Protein AF-A0A973SMJ4-F1 (afdb_monomer_lite)

Radius of gyration: 12.32 Å; chains: 1; bounding box: 28×26×37 Å

Foldseek 3Di:
DPDDPVVVVLVVLVLLLLVVQLVQCVPPNLVSDDLVVSCVVSVHDSVSSCVQPVDSVSSSVVSVVSVVVVD

pLDDT: mean 90.92, std 7.56, range [57.28, 98.25]

Sequence (71 aa):
MTTDGRKLRGQRSREAILDRAVALASVDGLEGLSLSRLASAAGVSKSGFFAHWTDKEHLQLDTVDWASRQW

Secondary structure (DSSP, 8-state):
----HHHHHHHHHHHHHHHHHHHHHHHH-GGG--HHHHHHHTT--HHHHHTT-SSHHHHHHHHHHHHHTT-

Structure (mmCIF, N/CA/C/O backbone):
data_AF-A0A973SMJ4-F1
#
_entry.id   AF-A0A973SMJ4-F1
#
loop_
_atom_site.group_PDB
_atom_site.id
_atom_site.type_symbol
_atom_site.label_atom_id
_atom_site.label_alt_id
_atom_site.label_comp_id
_atom_site.label_asym_id
_atom_site.label_entity_id
_atom_site.label_seq_id
_atom_site.pdbx_PDB_ins_code
_atom_site.Cartn_x
_atom_site.Cartn_y
_atom_site.Cartn_z
_atom_site.occupancy
_atom_site.B_iso_or_equiv
_atom_site.auth_seq_id
_atom_site.auth_comp_id
_atom_site.auth_asym_id
_atom_site.auth_atom_id
_atom_site.pdbx_PDB_model_num
ATOM 1 N N . MET A 1 1 ? 1.456 16.264 -27.823 1.00 57.28 1 MET A N 1
ATOM 2 C CA . MET A 1 1 ? 2.263 15.716 -26.709 1.00 57.28 1 MET A CA 1
ATOM 3 C C . MET A 1 1 ? 2.008 14.222 -26.633 1.00 57.28 1 MET A C 1
ATOM 5 O O . MET A 1 1 ? 0.889 13.827 -26.346 1.00 57.28 1 MET A O 1
ATOM 9 N N . THR A 1 2 ? 2.990 13.391 -26.974 1.00 68.44 2 THR A N 1
ATOM 10 C CA . THR A 1 2 ? 2.890 11.932 -26.847 1.00 68.44 2 THR A CA 1
ATOM 11 C C . THR A 1 2 ? 3.008 11.559 -25.370 1.00 68.44 2 THR A C 1
ATOM 13 O O . THR A 1 2 ? 4.059 11.743 -24.762 1.00 68.44 2 THR A O 1
ATOM 16 N N . THR A 1 3 ? 1.918 11.093 -24.758 1.00 68.38 3 THR A N 1
ATOM 17 C CA . THR A 1 3 ? 1.937 10.564 -23.387 1.00 68.38 3 THR A CA 1
ATOM 18 C C . THR A 1 3 ? 2.961 9.437 -23.309 1.00 68.38 3 THR A C 1
ATOM 20 O O . THR A 1 3 ? 2.865 8.456 -24.045 1.00 68.38 3 THR A O 1
ATOM 23 N N . ASP A 1 4 ? 3.962 9.584 -22.440 1.00 84.69 4 ASP A N 1
ATOM 24 C CA . ASP A 1 4 ? 4.993 8.569 -22.242 1.00 84.69 4 ASP A CA 1
ATOM 25 C C . ASP A 1 4 ? 4.342 7.262 -21.768 1.00 84.69 4 ASP A C 1
ATOM 27 O O . ASP A 1 4 ? 3.857 7.155 -20.638 1.00 84.69 4 ASP A O 1
ATOM 31 N N . GLY A 1 5 ? 4.338 6.250 -22.639 1.00 84.19 5 GLY A N 1
ATOM 32 C CA . GLY A 1 5 ? 3.758 4.943 -22.346 1.00 84.19 5 GLY A CA 1
ATOM 33 C C . GLY A 1 5 ? 4.387 4.261 -21.127 1.00 84.19 5 GLY A C 1
ATOM 34 O O . GLY A 1 5 ? 3.727 3.435 -20.499 1.00 84.19 5 GLY A O 1
ATOM 35 N N . ARG A 1 6 ? 5.625 4.613 -20.737 1.00 84.12 6 ARG A N 1
ATOM 36 C CA . ARG A 1 6 ? 6.212 4.138 -19.472 1.00 84.12 6 ARG A CA 1
ATOM 37 C C . ARG A 1 6 ? 5.519 4.752 -18.263 1.00 84.12 6 ARG A C 1
ATOM 39 O O . ARG A 1 6 ? 5.200 4.010 -17.339 1.00 84.12 6 ARG A O 1
ATOM 46 N N . LYS A 1 7 ? 5.245 6.061 -18.280 1.00 86.69 7 LYS A N 1
ATOM 47 C CA . LYS A 1 7 ? 4.536 6.743 -17.184 1.00 86.69 7 LYS A CA 1
ATOM 48 C C . LYS A 1 7 ? 3.133 6.179 -16.998 1.00 86.69 7 LYS A C 1
ATOM 50 O O . LYS A 1 7 ? 2.763 5.855 -15.876 1.00 86.69 7 LYS A O 1
ATOM 55 N N . LEU A 1 8 ? 2.403 5.972 -18.096 1.00 88.75 8 LEU A N 1
ATOM 56 C CA . LEU A 1 8 ? 1.051 5.410 -18.042 1.00 88.75 8 LEU A CA 1
ATOM 57 C C . LEU A 1 8 ? 1.038 3.979 -17.480 1.00 88.75 8 LEU A C 1
ATOM 59 O O . LEU A 1 8 ? 0.177 3.641 -16.674 1.00 88.75 8 LEU A O 1
ATOM 63 N N . ARG A 1 9 ? 2.005 3.133 -17.868 1.00 86.69 9 ARG A N 1
ATOM 64 C CA . ARG A 1 9 ? 2.143 1.790 -17.277 1.00 86.69 9 ARG A CA 1
ATOM 65 C C . ARG A 1 9 ? 2.490 1.850 -15.790 1.00 86.69 9 ARG A C 1
ATOM 67 O O . ARG A 1 9 ? 1.905 1.098 -15.024 1.00 86.69 9 ARG A O 1
ATOM 74 N N . GLY A 1 10 ? 3.395 2.745 -15.390 1.00 89.88 10 GLY A N 1
ATOM 75 C CA . GLY A 1 10 ? 3.752 2.941 -13.983 1.00 89.88 10 GLY A CA 1
ATOM 76 C C . GLY A 1 10 ? 2.556 3.368 -13.130 1.00 89.88 10 GLY A C 1
ATOM 77 O O . GLY A 1 10 ? 2.341 2.808 -12.063 1.00 89.88 10 GLY A O 1
ATOM 78 N N . GLN A 1 11 ? 1.734 4.295 -13.629 1.00 91.69 11 GLN A N 1
ATOM 79 C CA . GLN A 1 11 ? 0.500 4.707 -12.952 1.00 91.69 11 GLN A CA 1
ATOM 80 C C . GLN A 1 11 ? -0.483 3.545 -12.794 1.00 91.69 11 GLN A C 1
ATOM 82 O O . GLN A 1 11 ? -0.898 3.266 -11.676 1.00 91.69 11 GLN A O 1
ATOM 87 N N . ARG A 1 12 ? -0.766 2.800 -13.870 1.00 90.38 12 ARG A N 1
ATOM 88 C CA . ARG A 1 12 ? -1.666 1.633 -13.815 1.00 90.38 12 ARG A CA 1
ATOM 89 C C . ARG A 1 12 ? -1.197 0.573 -12.820 1.00 90.38 12 ARG A C 1
ATOM 91 O O . ARG A 1 12 ? -2.004 0.033 -12.073 1.00 90.38 12 ARG A O 1
ATOM 98 N N . SER A 1 13 ? 0.104 0.278 -12.801 1.00 90.12 13 SER A N 1
ATOM 99 C CA . SER A 1 13 ? 0.674 -0.654 -11.826 1.00 90.12 13 SER A CA 1
ATOM 100 C C . SER A 1 13 ? 0.520 -0.138 -10.397 1.00 90.12 13 SER A C 1
ATOM 102 O O . SER A 1 13 ? 0.147 -0.909 -9.518 1.00 90.12 13 SER A O 1
ATOM 104 N N . ARG A 1 14 ? 0.776 1.156 -10.162 1.00 93.88 14 ARG A N 1
ATOM 105 C CA . ARG A 1 14 ? 0.615 1.778 -8.842 1.00 93.88 14 ARG A CA 1
ATOM 106 C C . ARG A 1 14 ? -0.829 1.689 -8.349 1.00 93.88 14 ARG A C 1
ATOM 108 O O . ARG A 1 14 ? -1.042 1.285 -7.213 1.00 93.88 14 ARG A O 1
ATOM 115 N N . GLU A 1 15 ? -1.796 2.030 -9.194 1.00 94.12 15 GLU A N 1
ATOM 116 C CA . GLU A 1 15 ? -3.230 1.976 -8.871 1.00 94.12 15 GLU A CA 1
ATOM 117 C C . GLU A 1 15 ? -3.669 0.546 -8.525 1.00 94.12 15 GLU A C 1
ATOM 119 O O . GLU A 1 15 ? -4.213 0.317 -7.448 1.00 94.12 15 GLU A O 1
ATOM 124 N N . ALA A 1 16 ? -3.308 -0.441 -9.354 1.00 92.12 16 ALA A N 1
ATOM 125 C CA . ALA A 1 16 ? -3.638 -1.846 -9.102 1.00 92.12 16 ALA A CA 1
ATOM 126 C C . ALA A 1 16 ? -3.046 -2.382 -7.783 1.00 92.12 16 ALA A C 1
ATOM 128 O O . ALA A 1 16 ? -3.660 -3.203 -7.096 1.00 92.12 16 ALA A O 1
ATOM 129 N N . ILE A 1 17 ? -1.846 -1.926 -7.412 1.00 94.38 17 ILE A N 1
ATOM 130 C CA . ILE A 1 17 ? -1.224 -2.276 -6.130 1.00 94.38 17 ILE A CA 1
ATOM 131 C C . ILE A 1 17 ? -2.004 -1.666 -4.965 1.00 94.38 17 ILE A C 1
ATOM 133 O O . ILE A 1 17 ? -2.232 -2.355 -3.970 1.00 94.38 17 ILE A O 1
ATOM 137 N N . LEU A 1 18 ? -2.417 -0.403 -5.082 1.00 96.31 18 LEU A N 1
ATOM 138 C CA . LEU A 1 18 ? -3.146 0.296 -4.027 1.00 96.31 18 LEU A CA 1
ATOM 139 C C . LEU A 1 18 ? -4.546 -0.278 -3.817 1.00 96.31 18 LEU A C 1
ATOM 141 O O . LEU A 1 18 ? -4.931 -0.484 -2.670 1.00 96.31 18 LEU A O 1
ATOM 145 N N . ASP A 1 19 ? -5.249 -0.663 -4.883 1.00 95.12 19 ASP A N 1
ATOM 146 C CA . ASP A 1 19 ? -6.516 -1.398 -4.769 1.00 95.12 19 ASP A CA 1
ATOM 147 C C . ASP A 1 19 ? -6.345 -2.682 -3.951 1.00 95.12 19 ASP A C 1
ATOM 149 O O . ASP A 1 19 ? -7.131 -2.992 -3.049 1.00 95.12 19 ASP A O 1
ATOM 153 N N . ARG A 1 20 ? -5.265 -3.430 -4.216 1.00 94.19 20 ARG A N 1
ATOM 154 C CA . ARG A 1 20 ? -4.980 -4.654 -3.466 1.00 94.19 20 ARG A CA 1
ATOM 155 C C . ARG A 1 20 ? -4.588 -4.370 -2.019 1.00 94.19 20 ARG A C 1
ATOM 157 O O . ARG A 1 20 ? -4.970 -5.148 -1.140 1.00 94.19 20 ARG A O 1
ATOM 164 N N . ALA A 1 21 ? -3.824 -3.308 -1.779 1.00 96.25 21 ALA A N 1
ATOM 165 C CA . ALA A 1 21 ? -3.404 -2.893 -0.448 1.00 96.25 21 ALA A CA 1
ATOM 166 C C . ALA A 1 21 ? -4.604 -2.479 0.409 1.00 96.25 21 ALA A C 1
ATOM 168 O O . ALA A 1 21 ? -4.710 -2.957 1.534 1.00 96.25 21 ALA A O 1
ATOM 169 N N . VAL A 1 22 ? -5.549 -1.707 -0.140 1.00 96.75 22 VAL A N 1
ATOM 170 C CA . VAL A 1 22 ? -6.806 -1.363 0.541 1.00 96.75 22 VAL A CA 1
ATOM 171 C C . VAL A 1 22 ? -7.569 -2.632 0.910 1.00 96.75 22 VAL A C 1
ATOM 173 O O . VAL A 1 22 ? -7.875 -2.837 2.081 1.00 96.75 22 VAL A O 1
ATOM 176 N N . ALA A 1 23 ? -7.772 -3.545 -0.046 1.00 9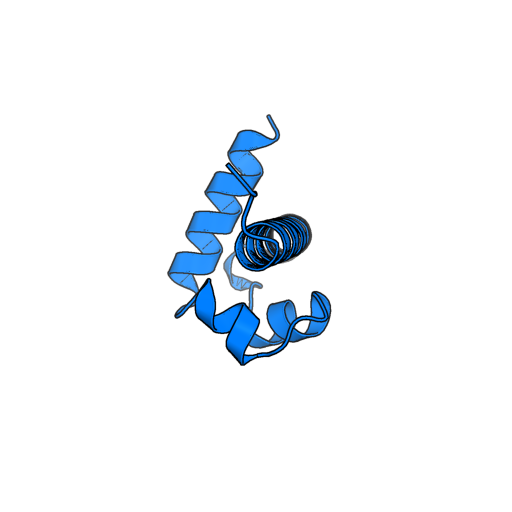4.31 23 ALA A N 1
ATOM 177 C CA . ALA A 1 23 ? -8.490 -4.793 0.207 1.00 94.31 23 ALA A CA 1
ATOM 178 C C . ALA A 1 23 ? -7.839 -5.671 1.295 1.00 94.31 23 ALA A C 1
ATOM 180 O O . ALA A 1 23 ? -8.544 -6.343 2.044 1.00 94.31 23 ALA A O 1
ATOM 181 N N . LEU A 1 24 ? -6.502 -5.700 1.384 1.00 94.50 24 LEU A N 1
ATOM 182 C CA . LEU A 1 24 ? -5.797 -6.405 2.463 1.00 94.50 24 LEU A CA 1
ATOM 183 C C . LEU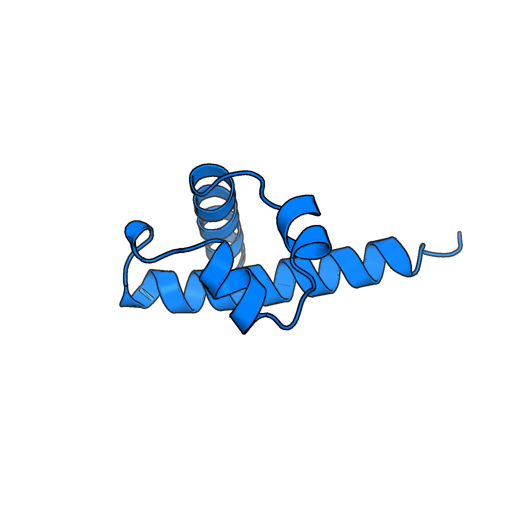 A 1 24 ? -5.929 -5.670 3.797 1.00 94.50 24 LEU A C 1
ATOM 185 O O . LEU A 1 24 ? -6.253 -6.295 4.803 1.00 94.50 24 LEU A O 1
ATOM 189 N N . ALA A 1 25 ? -5.709 -4.356 3.806 1.00 96.06 25 ALA A N 1
ATOM 190 C CA . ALA A 1 25 ? -5.767 -3.541 5.013 1.00 96.06 25 ALA A CA 1
ATOM 191 C C . ALA A 1 25 ? -7.160 -3.548 5.659 1.00 96.06 25 ALA A C 1
ATOM 193 O O . ALA A 1 25 ? -7.256 -3.488 6.881 1.00 96.06 25 ALA A O 1
ATOM 194 N N . SER A 1 26 ? -8.232 -3.671 4.871 1.00 94.81 26 SER A N 1
ATOM 195 C CA . SER A 1 26 ? -9.600 -3.783 5.391 1.00 94.81 26 SER A CA 1
ATOM 196 C C . SER A 1 26 ? -9.853 -5.056 6.206 1.00 94.81 26 SER A C 1
ATOM 198 O O . SER A 1 26 ? -10.776 -5.069 7.014 1.00 94.81 26 SER A O 1
ATOM 200 N N . VAL A 1 27 ? -9.067 -6.118 5.996 1.00 95.50 27 VAL A N 1
ATOM 201 C CA . VAL A 1 27 ? -9.224 -7.408 6.692 1.00 95.50 27 VAL A CA 1
ATOM 202 C C . VAL A 1 27 ? -8.152 -7.592 7.764 1.00 95.50 27 VAL A C 1
ATOM 204 O O . VAL A 1 27 ? -8.467 -7.924 8.903 1.00 95.50 27 VAL A O 1
ATOM 207 N N . ASP A 1 28 ? -6.893 -7.339 7.406 1.00 95.25 28 ASP A N 1
ATOM 208 C CA . ASP A 1 28 ? -5.721 -7.644 8.235 1.00 95.25 28 ASP A CA 1
ATOM 209 C C . ASP A 1 28 ? -5.206 -6.413 9.016 1.00 95.25 28 ASP A C 1
ATOM 211 O O . ASP A 1 28 ? -4.264 -6.515 9.805 1.00 95.25 28 ASP A O 1
ATOM 215 N N . GLY A 1 29 ? -5.790 -5.230 8.786 1.00 96.62 29 GLY A N 1
ATOM 216 C CA . GLY A 1 29 ? -5.271 -3.947 9.261 1.00 96.62 29 GLY A CA 1
ATOM 217 C C . GLY A 1 29 ? -4.036 -3.469 8.484 1.00 96.62 29 GLY A C 1
ATOM 218 O O . GLY A 1 29 ? -3.417 -4.208 7.716 1.00 96.62 29 GLY A O 1
ATOM 219 N N . LEU A 1 30 ? -3.632 -2.210 8.701 1.00 97.00 30 LEU A N 1
ATOM 220 C CA . LEU A 1 30 ? -2.448 -1.627 8.045 1.00 97.00 30 LEU A CA 1
ATOM 221 C C . LEU A 1 30 ? -1.151 -2.357 8.414 1.00 97.00 30 LEU A C 1
ATOM 223 O O . LEU A 1 30 ? -0.224 -2.424 7.603 1.00 97.00 30 LEU A O 1
ATOM 227 N N . GLU A 1 31 ? -1.075 -2.934 9.613 1.00 95.69 31 GLU A N 1
ATOM 228 C CA . GLU A 1 31 ? 0.092 -3.710 10.032 1.00 95.69 31 GLU A CA 1
ATOM 229 C C . GLU A 1 31 ? 0.258 -5.018 9.253 1.00 95.69 31 GLU A C 1
ATOM 231 O O . GLU A 1 31 ? 1.389 -5.483 9.092 1.00 95.69 31 GLU A O 1
ATOM 236 N N . GLY A 1 32 ? -0.829 -5.558 8.694 1.00 93.12 32 GLY A N 1
ATOM 237 C CA . GLY A 1 32 ? -0.810 -6.730 7.821 1.00 93.12 32 GLY A CA 1
ATOM 238 C C . GLY A 1 32 ? -0.191 -6.479 6.440 1.00 93.12 32 GLY A C 1
ATOM 239 O O . GLY A 1 32 ? 0.083 -7.432 5.702 1.00 93.12 32 GLY A O 1
ATOM 240 N N . LEU A 1 33 ? 0.070 -5.218 6.071 1.00 95.88 33 LEU A N 1
ATOM 241 C CA . LEU A 1 33 ? 0.688 -4.884 4.790 1.00 95.88 33 LEU A CA 1
ATOM 242 C C . LEU A 1 33 ? 2.172 -5.269 4.752 1.00 95.88 33 LEU A C 1
ATOM 244 O O . LEU A 1 33 ? 2.938 -5.059 5.690 1.00 95.88 33 LEU A O 1
ATOM 248 N N . SER A 1 34 ? 2.598 -5.808 3.611 1.00 93.69 34 SER A N 1
ATOM 249 C CA . SER A 1 34 ? 3.983 -6.207 3.365 1.00 93.69 34 SER A CA 1
ATOM 250 C C . SER A 1 34 ? 4.381 -5.864 1.936 1.00 93.69 34 SER A C 1
ATOM 252 O O . SER A 1 34 ? 3.732 -6.313 0.989 1.00 93.69 34 SER A O 1
ATOM 254 N N . LEU A 1 35 ? 5.482 -5.118 1.787 1.00 92.62 35 LEU A N 1
ATOM 255 C CA . LEU A 1 35 ? 6.036 -4.715 0.488 1.00 92.62 35 LEU A CA 1
ATOM 256 C C . LEU A 1 35 ? 6.300 -5.938 -0.402 1.00 92.62 35 LEU A C 1
ATOM 258 O O . LEU A 1 35 ? 5.867 -5.990 -1.547 1.00 92.62 35 LEU A O 1
ATOM 262 N N . SER A 1 36 ? 6.945 -6.971 0.146 1.00 87.88 36 SER A N 1
ATOM 263 C CA . SER A 1 36 ? 7.264 -8.201 -0.592 1.00 87.88 36 SER A CA 1
ATOM 264 C C . SER A 1 36 ? 6.013 -8.981 -1.008 1.00 87.88 36 SER A C 1
ATOM 266 O O . SER A 1 36 ? 5.959 -9.515 -2.120 1.00 87.88 36 SER A O 1
ATOM 268 N N . ARG A 1 37 ? 4.993 -9.042 -0.137 1.00 88.06 37 ARG A N 1
ATOM 269 C CA . ARG A 1 37 ? 3.725 -9.731 -0.433 1.00 88.06 37 ARG A CA 1
ATOM 270 C C . ARG A 1 37 ? 2.946 -8.998 -1.522 1.00 88.06 37 ARG A C 1
ATOM 272 O O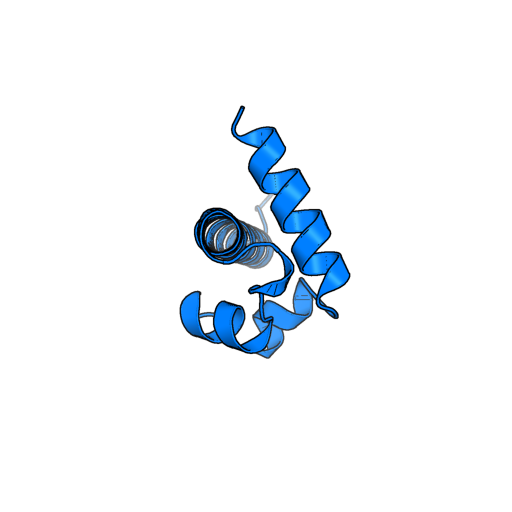 . ARG A 1 37 ? 2.453 -9.644 -2.441 1.00 88.06 37 ARG A O 1
ATOM 279 N N . LEU A 1 38 ? 2.873 -7.670 -1.447 1.00 90.81 38 LEU A N 1
ATOM 280 C CA . LEU A 1 38 ? 2.182 -6.841 -2.435 1.00 90.81 38 LEU A CA 1
ATOM 281 C C . LEU A 1 38 ? 2.901 -6.818 -3.784 1.00 90.81 38 LEU A C 1
ATOM 283 O O . LEU A 1 38 ? 2.241 -6.971 -4.807 1.00 90.81 38 LEU A O 1
ATOM 287 N N . ALA A 1 39 ? 4.234 -6.735 -3.800 1.00 87.94 39 ALA A N 1
ATOM 288 C CA . ALA A 1 39 ? 5.019 -6.861 -5.027 1.00 87.94 39 ALA A CA 1
ATOM 289 C C . ALA A 1 39 ? 4.720 -8.180 -5.756 1.00 87.94 39 ALA A C 1
ATOM 291 O O . ALA A 1 39 ? 4.487 -8.187 -6.963 1.00 87.94 39 ALA A O 1
ATOM 292 N N . SER A 1 40 ? 4.661 -9.284 -5.003 1.00 85.12 40 SER A N 1
ATOM 293 C CA . SER A 1 40 ? 4.354 -10.610 -5.551 1.00 85.12 40 SER A CA 1
ATOM 294 C C . SER A 1 40 ? 2.901 -10.714 -6.028 1.00 85.12 40 SER A C 1
ATOM 296 O O . SER A 1 40 ? 2.640 -11.256 -7.097 1.00 85.12 40 SER A O 1
ATOM 298 N N . ALA A 1 41 ? 1.952 -10.176 -5.256 1.00 81.06 41 ALA A N 1
ATOM 299 C CA . ALA A 1 41 ? 0.524 -10.254 -5.557 1.00 81.06 41 ALA A CA 1
ATOM 300 C C . ALA A 1 41 ? 0.100 -9.381 -6.749 1.00 81.06 41 ALA A C 1
ATOM 302 O O . ALA A 1 41 ? -0.845 -9.730 -7.448 1.00 81.06 41 ALA A O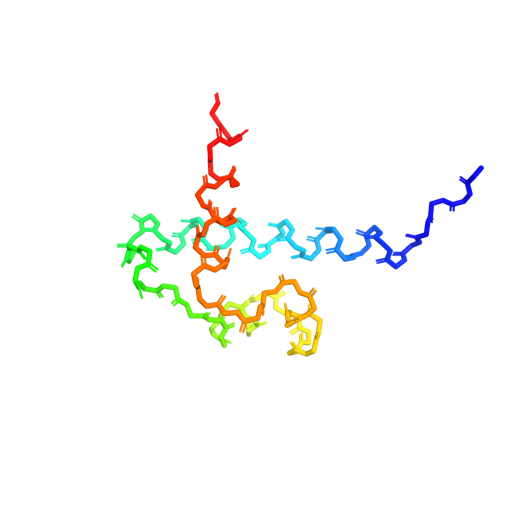 1
ATOM 303 N N . ALA A 1 42 ? 0.786 -8.263 -6.987 1.00 80.69 42 ALA A N 1
ATOM 304 C CA . ALA A 1 42 ? 0.470 -7.347 -8.078 1.00 80.69 42 ALA A CA 1
ATOM 305 C C . ALA A 1 42 ? 1.089 -7.744 -9.429 1.00 80.69 42 ALA A C 1
ATOM 307 O O . ALA A 1 42 ? 0.892 -7.045 -10.420 1.00 80.69 42 ALA A O 1
ATOM 308 N N . GLY A 1 43 ? 1.862 -8.837 -9.486 1.00 82.25 43 GLY A N 1
ATOM 309 C CA . GLY A 1 43 ? 2.496 -9.299 -10.726 1.00 82.25 43 GLY A CA 1
ATOM 310 C C . GLY A 1 43 ? 3.524 -8.318 -11.301 1.00 82.25 43 GLY A C 1
ATOM 311 O O . GLY A 1 43 ? 3.840 -8.376 -12.489 1.00 82.25 43 GLY A O 1
ATOM 312 N N . VAL A 1 44 ? 4.045 -7.403 -10.478 1.00 83.88 44 VAL A N 1
ATOM 313 C CA . VAL A 1 44 ? 5.067 -6.430 -10.877 1.00 83.88 44 VAL A CA 1
ATOM 314 C C . VAL A 1 44 ? 6.459 -6.924 -10.506 1.00 83.88 44 VAL A C 1
ATOM 316 O O . VAL A 1 44 ? 6.656 -7.652 -9.534 1.00 83.88 44 VAL A O 1
ATOM 319 N N . SER A 1 45 ? 7.467 -6.493 -11.264 1.00 87.88 45 SER A N 1
ATOM 320 C CA . SER A 1 45 ? 8.855 -6.733 -10.864 1.00 87.88 45 SER A CA 1
ATOM 321 C C . SER A 1 45 ? 9.151 -6.071 -9.516 1.00 87.88 45 SER A C 1
ATOM 323 O O . SER A 1 45 ? 8.650 -4.981 -9.227 1.00 87.88 45 SER A O 1
ATOM 325 N N . LYS A 1 46 ? 10.028 -6.692 -8.722 1.00 87.50 46 LYS A N 1
ATOM 326 C CA . LYS A 1 46 ? 10.491 -6.138 -7.445 1.00 87.50 46 LYS A CA 1
ATOM 327 C C . LYS A 1 46 ? 11.017 -4.707 -7.626 1.00 87.50 46 LYS A C 1
ATOM 329 O O . LYS A 1 46 ? 10.560 -3.805 -6.940 1.00 87.50 46 LYS A O 1
ATOM 334 N N . SER A 1 47 ? 11.898 -4.471 -8.599 1.00 88.94 47 SER A N 1
ATOM 335 C CA . SER A 1 47 ? 12.423 -3.129 -8.896 1.00 88.94 47 SER A CA 1
ATOM 336 C C . SER A 1 47 ? 11.331 -2.126 -9.285 1.00 88.94 47 SER A C 1
ATOM 338 O O . SER A 1 47 ? 11.382 -0.984 -8.845 1.00 88.94 47 SER A O 1
ATOM 340 N N . GLY A 1 4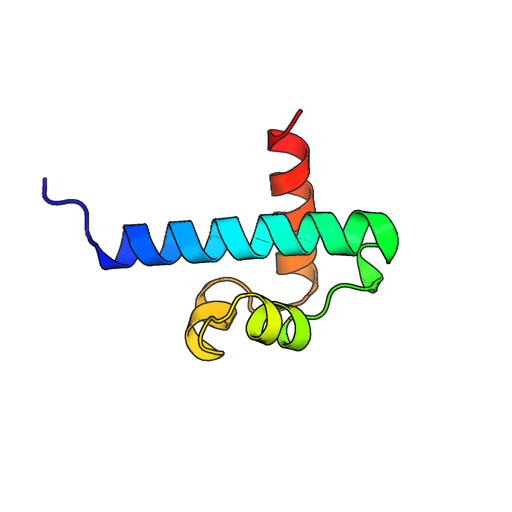8 ? 10.323 -2.545 -10.055 1.00 88.44 48 GLY A N 1
ATOM 341 C CA . GLY A 1 48 ? 9.171 -1.706 -10.397 1.00 88.44 48 GLY A CA 1
ATOM 342 C C . GLY A 1 48 ? 8.296 -1.351 -9.192 1.00 88.44 48 GLY A C 1
ATOM 343 O O . GLY A 1 48 ? 7.816 -0.229 -9.108 1.00 88.44 48 GLY A O 1
ATOM 344 N N . PHE A 1 49 ? 8.134 -2.265 -8.233 1.00 92.31 49 PHE A N 1
ATOM 345 C CA . PHE A 1 49 ? 7.435 -1.986 -6.976 1.00 92.31 49 PHE A CA 1
ATOM 346 C C . PHE A 1 49 ? 8.211 -0.989 -6.105 1.00 92.31 49 PHE A C 1
ATOM 348 O O . PHE A 1 49 ? 7.657 0.008 -5.646 1.00 92.31 49 PHE A O 1
ATOM 355 N N . PHE A 1 50 ? 9.515 -1.225 -5.924 1.00 91.25 50 PHE A N 1
ATOM 356 C CA . PHE A 1 50 ? 10.382 -0.357 -5.120 1.00 91.25 50 PHE A CA 1
ATOM 357 C C . PHE A 1 50 ? 10.625 1.022 -5.754 1.00 91.25 50 PHE A C 1
ATOM 359 O O . PHE A 1 50 ? 11.069 1.934 -5.066 1.00 91.25 50 PHE A O 1
ATOM 366 N N . ALA A 1 51 ? 10.293 1.211 -7.037 1.00 91.81 51 ALA A N 1
ATOM 367 C CA . ALA A 1 51 ? 10.242 2.536 -7.654 1.00 91.81 51 ALA A CA 1
ATOM 368 C C . ALA A 1 51 ? 9.086 3.407 -7.118 1.00 91.81 51 ALA A C 1
ATOM 370 O O . ALA A 1 51 ? 9.107 4.619 -7.318 1.00 91.81 51 ALA A O 1
ATOM 371 N N . HIS A 1 52 ? 8.089 2.801 -6.464 1.00 92.56 52 HIS A N 1
ATOM 372 C CA . HIS A 1 52 ? 6.960 3.495 -5.842 1.00 92.56 52 HIS A CA 1
ATOM 373 C C . HIS A 1 52 ? 7.088 3.573 -4.316 1.00 92.56 52 HIS A C 1
ATOM 375 O O . HIS A 1 52 ? 6.871 4.643 -3.760 1.00 92.56 52 HIS A O 1
ATOM 381 N N . TRP A 1 53 ? 7.469 2.474 -3.650 1.00 95.75 53 TRP A N 1
ATOM 382 C CA . TRP A 1 53 ? 7.553 2.415 -2.184 1.00 95.75 53 TRP A CA 1
ATOM 383 C C . TRP A 1 53 ? 8.891 1.861 -1.709 1.00 95.75 53 TRP A C 1
ATOM 385 O O . TRP A 1 53 ? 9.264 0.730 -2.025 1.00 95.75 53 TRP A O 1
ATOM 395 N N . THR A 1 54 ? 9.591 2.656 -0.907 1.00 93.12 54 THR A N 1
ATOM 396 C CA . THR A 1 54 ? 10.876 2.302 -0.289 1.00 93.12 54 THR A CA 1
ATOM 397 C C . THR A 1 54 ? 10.717 1.633 1.070 1.00 93.12 54 THR A C 1
ATOM 399 O O . THR A 1 54 ? 11.574 0.850 1.474 1.00 93.12 54 THR A O 1
ATOM 402 N N . ASP A 1 55 ? 9.612 1.908 1.755 1.00 96.06 55 ASP A N 1
ATOM 403 C CA . ASP A 1 55 ? 9.337 1.463 3.115 1.00 96.06 55 ASP A CA 1
ATOM 404 C C . ASP A 1 55 ? 7.831 1.226 3.330 1.00 96.06 55 ASP A C 1
ATOM 406 O O . ASP A 1 55 ? 6.985 1.545 2.488 1.00 96.06 55 ASP A O 1
ATOM 410 N N . LYS A 1 56 ? 7.516 0.558 4.445 1.00 95.81 56 LYS A N 1
ATOM 411 C CA . LYS A 1 56 ? 6.153 0.131 4.787 1.00 95.81 56 LYS A CA 1
ATOM 412 C C . LYS A 1 56 ? 5.254 1.321 5.122 1.00 95.81 56 LYS A C 1
ATOM 414 O O . LYS A 1 56 ? 4.086 1.293 4.749 1.00 95.81 56 LYS A O 1
ATOM 419 N N . GLU A 1 57 ? 5.788 2.337 5.791 1.00 97.75 57 GLU A N 1
ATOM 420 C CA . GLU A 1 57 ? 5.025 3.513 6.210 1.00 97.75 57 GLU A CA 1
ATOM 421 C C . GLU A 1 57 ? 4.527 4.295 4.991 1.00 97.75 57 GLU A C 1
ATOM 423 O O . GLU A 1 57 ? 3.339 4.589 4.886 1.00 97.75 57 GLU A O 1
ATOM 428 N N . HIS A 1 58 ? 5.391 4.524 4.002 1.00 97.81 58 HIS A N 1
ATOM 429 C CA . HIS A 1 58 ? 5.021 5.211 2.769 1.00 97.81 58 HIS A CA 1
ATOM 430 C C . HIS A 1 58 ? 3.930 4.452 1.996 1.00 97.81 58 HIS A C 1
ATOM 432 O O . HIS A 1 58 ? 2.989 5.059 1.489 1.00 97.81 58 HIS A O 1
ATOM 438 N N . LEU A 1 59 ? 4.003 3.116 1.957 1.00 97.38 59 LEU A N 1
ATOM 439 C CA . LEU A 1 59 ? 2.937 2.279 1.398 1.00 97.38 59 LEU A CA 1
ATOM 440 C C . LEU A 1 59 ? 1.623 2.422 2.182 1.00 97.38 59 LEU A C 1
ATOM 442 O O . LEU A 1 59 ? 0.557 2.507 1.573 1.00 97.38 59 LEU A O 1
ATOM 446 N N . GLN A 1 60 ? 1.677 2.410 3.514 1.00 98.06 60 GLN A N 1
ATOM 447 C CA . GLN A 1 60 ? 0.489 2.541 4.360 1.00 98.06 60 GLN A CA 1
ATOM 448 C C . GLN A 1 60 ? -0.187 3.902 4.156 1.00 98.06 60 GLN A C 1
ATOM 450 O O . GLN A 1 60 ? -1.401 3.944 3.966 1.00 98.06 60 GLN A O 1
ATOM 455 N N . LEU A 1 61 ? 0.587 4.990 4.124 1.00 98.25 61 LEU A N 1
ATOM 456 C CA . LEU A 1 61 ? 0.085 6.343 3.874 1.00 98.25 61 LEU A CA 1
ATOM 457 C C . LEU A 1 61 ? -0.594 6.447 2.507 1.00 98.25 61 LEU A C 1
ATOM 459 O O . LEU A 1 61 ? -1.740 6.888 2.424 1.00 98.25 61 LEU A O 1
ATOM 463 N N . ASP A 1 62 ? 0.065 5.961 1.454 1.00 97.88 62 ASP A N 1
ATOM 464 C CA . ASP A 1 62 ? -0.515 5.927 0.110 1.00 97.88 62 ASP A CA 1
ATOM 465 C C . ASP A 1 62 ? -1.785 5.065 0.048 1.00 97.88 62 ASP A C 1
ATOM 467 O O . ASP A 1 62 ? -2.711 5.384 -0.694 1.00 97.88 62 ASP A O 1
ATOM 471 N N . THR A 1 63 ? -1.852 3.978 0.821 1.00 97.44 63 THR A N 1
ATOM 472 C CA . THR A 1 63 ? -3.036 3.106 0.889 1.00 97.44 63 THR A CA 1
ATOM 473 C C . THR A 1 63 ? -4.221 3.830 1.528 1.00 97.44 63 THR A C 1
ATOM 475 O O . THR A 1 63 ? -5.340 3.730 1.028 1.00 97.44 63 THR A O 1
ATOM 478 N N . VAL A 1 64 ? -3.988 4.581 2.609 1.00 98.00 64 VAL A N 1
ATOM 479 C CA . VAL A 1 64 ? -5.029 5.379 3.277 1.00 98.00 64 VAL A CA 1
ATOM 480 C C . VAL A 1 64 ? -5.499 6.525 2.381 1.00 98.00 64 VAL A C 1
ATOM 482 O O . VAL A 1 64 ? -6.703 6.736 2.246 1.00 98.00 64 VAL A O 1
ATOM 485 N N . ASP A 1 65 ? -4.571 7.230 1.728 1.00 98.19 65 ASP A N 1
ATOM 486 C CA . ASP A 1 65 ? -4.902 8.283 0.763 1.00 98.19 65 ASP A CA 1
ATOM 487 C C . ASP A 1 65 ? -5.659 7.730 -0.455 1.00 98.19 65 ASP A C 1
ATOM 489 O O . ASP A 1 65 ? -6.590 8.354 -0.953 1.00 98.19 65 ASP A O 1
ATOM 493 N N . TRP A 1 66 ? -5.316 6.530 -0.926 1.00 97.50 66 TRP A N 1
ATOM 494 C CA . TRP A 1 66 ? -6.056 5.883 -2.006 1.00 97.50 66 TRP A CA 1
ATOM 495 C C . TRP A 1 66 ? -7.481 5.518 -1.591 1.00 97.50 66 TRP A C 1
ATOM 497 O O . TRP A 1 66 ? -8.419 5.807 -2.330 1.00 97.50 66 TRP A O 1
ATOM 507 N N . ALA A 1 67 ? -7.651 4.930 -0.404 1.00 96.88 67 ALA A N 1
ATOM 508 C CA . ALA A 1 67 ? -8.965 4.579 0.127 1.00 96.88 67 ALA A CA 1
ATOM 509 C C . ALA A 1 67 ? -9.865 5.812 0.306 1.00 96.88 67 ALA A C 1
ATOM 511 O O . ALA A 1 67 ? -11.044 5.756 -0.032 1.00 96.88 67 ALA A O 1
ATOM 512 N N . SER A 1 68 ? -9.314 6.932 0.788 1.00 96.50 68 SER A N 1
ATOM 513 C CA . SER A 1 68 ? -10.091 8.156 1.026 1.00 96.50 68 SER A CA 1
ATOM 514 C C . SER A 1 68 ? -10.653 8.774 -0.258 1.00 96.50 68 SER A C 1
ATOM 516 O O . SER A 1 68 ? -11.705 9.400 -0.216 1.00 96.50 68 SER A O 1
ATOM 518 N N . ARG A 1 69 ? -9.994 8.564 -1.405 1.00 94.94 69 ARG A N 1
ATOM 519 C CA . ARG A 1 69 ? -10.450 9.030 -2.729 1.00 94.94 69 ARG A CA 1
ATOM 520 C C . ARG A 1 69 ? -11.590 8.198 -3.31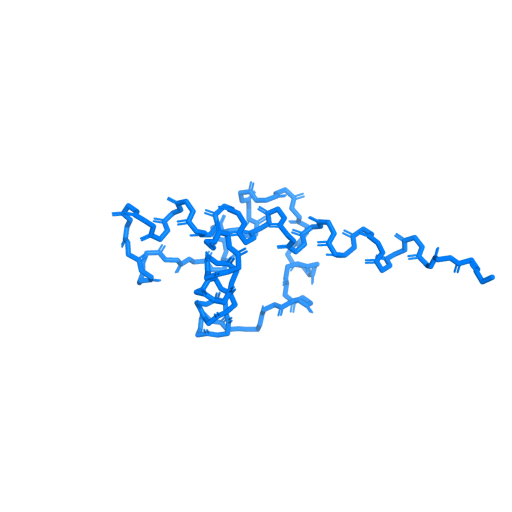8 1.00 94.94 69 ARG A C 1
ATOM 522 O O . ARG A 1 69 ? -12.146 8.591 -4.340 1.00 94.94 69 ARG A O 1
ATOM 529 N N . GLN A 1 70 ? -11.885 7.030 -2.743 1.00 85.81 70 GLN A N 1
ATOM 530 C CA . GLN A 1 70 ? -12.969 6.151 -3.195 1.00 85.81 70 GLN A CA 1
ATOM 531 C C . GLN A 1 70 ? -14.324 6.486 -2.545 1.00 85.81 70 GLN A C 1
ATOM 533 O O . GLN A 1 70 ? -15.317 5.823 -2.849 1.00 85.81 70 GLN A O 1
ATOM 538 N N . TRP A 1 71 ? -14.367 7.490 -1.664 1.00 74.69 71 TRP A N 1
ATOM 539 C CA . TRP A 1 71 ? -15.567 7.997 -0.992 1.00 74.69 71 TRP A CA 1
ATOM 540 C C . TRP A 1 71 ? -15.890 9.418 -1.453 1.00 74.69 71 TRP A C 1
ATOM 542 O O . TRP A 1 71 ? -17.100 9.733 -1.508 1.00 74.69 71 TRP A O 1
#